Protein AF-A0A6L5ENZ1-F1 (afdb_monomer_lite)

Secondary structure (DSSP, 8-state):
-----STT-SSTTS---SSSS---HHHHHHHHTT-TTTT--TT--EEEHHHHHHHHHHHPPTT--HHHHHHHHTS-HHHHHHHHTT-SSEEEHHHHHHHHHHHHHHHHHHHHHHHHHHHHHHT------

Foldseek 3Di:
DQFAPDQLALARVQPQDPPPNRHHPVLVVCVVVVNNCVVPDVPDFKAALVVLLVLLVVLDDVPDDLVNSCVLLVHDSVLNVCSVVVVDRIDGPVSVSSSSNSSSVNSNVVVVVVVVVVVVVVVPDPPDD

pLDDT: mean 81.19, std 12.52, range [39.16, 95.38]

Radius of gyration: 18.0 Å; chains: 1; bounding box: 59×33×41 Å

Structure (mmCIF, N/CA/C/O backbone):
data_AF-A0A6L5ENZ1-F1
#
_entry.id   AF-A0A6L5ENZ1-F1
#
loop_
_atom_site.group_PDB
_atom_site.id
_atom_site.type_symbol
_atom_site.label_atom_id
_atom_site.label_alt_id
_atom_site.label_comp_id
_atom_site.label_asym_id
_atom_site.label_entity_id
_atom_site.label_seq_id
_atom_site.pdbx_PDB_ins_code
_atom_site.Cartn_x
_atom_site.Cartn_y
_atom_site.Cartn_z
_atom_site.occupancy
_atom_site.B_iso_or_equiv
_atom_site.auth_seq_id
_atom_site.auth_comp_id
_atom_site.auth_asym_id
_atom_site.auth_atom_id
_atom_site.pdbx_PDB_model_num
ATOM 1 N N . MET A 1 1 ? -20.592 -7.349 -3.663 1.00 54.69 1 MET A N 1
ATOM 2 C CA . MET A 1 1 ? -20.332 -6.026 -4.273 1.00 54.69 1 MET A CA 1
ATOM 3 C C . MET A 1 1 ? -19.043 -6.121 -5.071 1.00 54.69 1 MET A C 1
ATOM 5 O O . MET A 1 1 ? -18.048 -6.528 -4.469 1.00 54.69 1 MET A O 1
ATOM 9 N N . PRO A 1 2 ? -19.056 -5.843 -6.386 1.00 63.50 2 PRO A N 1
ATOM 10 C CA . PRO A 1 2 ? -17.838 -5.871 -7.190 1.00 63.50 2 PRO A CA 1
ATOM 11 C C . PRO A 1 2 ? -16.822 -4.867 -6.629 1.00 63.50 2 PRO A C 1
ATOM 13 O O . PRO A 1 2 ? -17.206 -3.849 -6.050 1.00 63.50 2 PRO A O 1
ATOM 16 N N . LYS A 1 3 ? -15.530 -5.196 -6.728 1.00 73.81 3 LYS A N 1
ATOM 17 C CA . LYS A 1 3 ? -14.422 -4.303 -6.374 1.00 73.81 3 LYS A CA 1
ATOM 18 C C . LYS A 1 3 ? -13.751 -3.805 -7.654 1.00 73.81 3 LYS A C 1
ATOM 20 O O . LYS A 1 3 ? -13.655 -4.568 -8.607 1.00 73.81 3 LYS A O 1
ATOM 25 N N . CYS A 1 4 ? -13.269 -2.565 -7.666 1.00 83.94 4 CYS A N 1
ATOM 26 C CA . CYS A 1 4 ? -12.376 -2.050 -8.682 1.00 83.94 4 CYS A CA 1
ATOM 27 C C . CYS A 1 4 ? -11.214 -3.027 -8.843 1.00 83.94 4 CYS A C 1
ATOM 29 O O . CYS A 1 4 ? -10.507 -3.326 -7.879 1.00 83.94 4 CYS A O 1
ATOM 31 N N . LEU A 1 5 ? -11.034 -3.517 -10.064 1.00 82.50 5 LEU A N 1
ATOM 32 C CA . LEU A 1 5 ? -10.030 -4.523 -10.392 1.00 82.50 5 LEU A CA 1
ATOM 33 C C . LEU A 1 5 ? -8.600 -3.960 -10.431 1.00 82.50 5 LEU A C 1
ATOM 35 O O . LEU A 1 5 ? -7.641 -4.722 -10.525 1.00 82.50 5 LEU A O 1
ATOM 39 N N . ARG A 1 6 ? -8.422 -2.636 -10.319 1.00 83.19 6 ARG A N 1
ATOM 40 C CA . ARG A 1 6 ? -7.093 -2.023 -10.252 1.00 83.19 6 ARG A CA 1
ATOM 41 C C . ARG A 1 6 ? -6.425 -2.331 -8.910 1.00 83.19 6 ARG A C 1
ATOM 43 O O . ARG A 1 6 ? -6.852 -1.840 -7.864 1.00 83.19 6 ARG A O 1
ATOM 50 N N . VAL A 1 7 ? -5.324 -3.082 -8.966 1.00 78.38 7 VAL A N 1
ATOM 51 C CA . VAL A 1 7 ? -4.434 -3.346 -7.822 1.00 78.38 7 VAL A CA 1
ATOM 52 C C . VAL A 1 7 ? -4.018 -2.027 -7.169 1.00 78.38 7 VAL A C 1
ATOM 54 O O . VAL A 1 7 ? -3.670 -1.080 -7.874 1.00 78.38 7 VAL A O 1
ATOM 57 N N . GLY A 1 8 ? -4.072 -1.952 -5.839 1.00 77.44 8 GLY A N 1
ATOM 58 C CA . GLY A 1 8 ? -3.707 -0.745 -5.089 1.00 77.44 8 GLY A CA 1
ATOM 59 C C . GLY A 1 8 ? -4.714 0.410 -5.187 1.00 77.44 8 GLY A C 1
ATOM 60 O O . GLY A 1 8 ? -4.395 1.518 -4.768 1.00 77.44 8 GLY A O 1
ATOM 61 N N . CYS A 1 9 ? -5.923 0.196 -5.725 1.00 81.75 9 CYS A N 1
ATOM 62 C CA . CYS A 1 9 ? -6.961 1.229 -5.734 1.00 81.75 9 CYS A CA 1
ATOM 63 C C . CYS A 1 9 ? -7.337 1.631 -4.295 1.00 81.75 9 CYS A C 1
ATOM 65 O O . CYS A 1 9 ? -7.882 0.789 -3.584 1.00 81.75 9 CYS A O 1
ATOM 67 N N . PRO A 1 10 ? -7.161 2.900 -3.872 1.00 74.19 10 PRO A N 1
ATOM 68 C CA . PRO A 1 10 ? -7.465 3.340 -2.503 1.00 74.19 10 PRO A CA 1
ATOM 69 C C . PRO A 1 10 ? -8.972 3.361 -2.196 1.00 74.19 10 PRO A C 1
ATOM 71 O O . PRO A 1 10 ? -9.379 3.504 -1.045 1.00 74.19 10 PRO A O 1
ATOM 74 N N . ARG A 1 11 ? -9.823 3.231 -3.227 1.00 77.31 11 ARG A N 1
ATOM 75 C CA . ARG A 1 11 ? -11.286 3.153 -3.110 1.00 77.31 11 ARG A CA 1
ATOM 76 C C . ARG A 1 11 ? -11.858 1.999 -3.940 1.00 77.31 11 ARG A C 1
ATOM 78 O O . ARG A 1 11 ? -12.589 2.233 -4.904 1.00 77.31 11 ARG A O 1
ATOM 85 N N . PRO A 1 12 ? -11.544 0.742 -3.589 1.00 70.69 12 PRO A N 1
ATOM 86 C CA . PRO A 1 12 ? -11.844 -0.399 -4.426 1.00 70.69 12 PRO A CA 1
ATOM 87 C C . PRO A 1 12 ? -13.332 -0.751 -4.462 1.00 70.69 12 PRO A C 1
ATOM 89 O O . PRO A 1 12 ? -13.679 -1.616 -5.233 1.00 70.69 12 PRO A O 1
ATOM 92 N N . ARG A 1 13 ? -14.246 -0.148 -3.694 1.00 67.88 13 ARG A N 1
ATOM 93 C CA . ARG A 1 13 ? -15.697 -0.419 -3.832 1.00 67.88 13 ARG A CA 1
ATOM 94 C C . ARG A 1 13 ? -16.507 0.755 -4.376 1.00 67.88 13 ARG A C 1
ATOM 96 O O . ARG A 1 13 ? -17.729 0.674 -4.416 1.00 67.88 13 ARG A O 1
ATOM 103 N N . ALA A 1 14 ? -15.852 1.827 -4.821 1.00 66.12 14 ALA A N 1
ATOM 104 C CA . ALA A 1 14 ? -16.544 2.962 -5.420 1.00 66.12 14 ALA A CA 1
ATOM 105 C C . ALA A 1 14 ? -17.162 2.551 -6.770 1.00 66.12 14 ALA A C 1
ATOM 107 O O . ALA A 1 14 ? -16.425 2.432 -7.746 1.00 66.12 14 ALA A O 1
ATOM 108 N N . ALA A 1 15 ? -18.477 2.282 -6.773 1.00 67.31 15 ALA A N 1
ATOM 109 C CA . ALA A 1 15 ? -19.334 1.947 -7.922 1.00 67.31 15 ALA A CA 1
ATOM 110 C C . ALA A 1 15 ? -18.584 1.349 -9.134 1.00 67.31 15 ALA A C 1
ATOM 112 O O . ALA A 1 15 ? -18.490 2.004 -10.175 1.00 67.31 15 ALA A O 1
ATOM 113 N N . PRO A 1 16 ? -17.977 0.152 -9.004 1.00 66.56 16 PRO A N 1
ATOM 114 C CA . PRO A 1 16 ? -17.180 -0.407 -10.080 1.00 66.56 16 PRO A CA 1
ATOM 115 C C . PRO A 1 16 ? -18.093 -1.092 -11.094 1.00 66.56 16 PRO A C 1
ATOM 117 O O . PRO A 1 16 ? -18.247 -2.305 -11.025 1.00 66.56 16 PRO A O 1
ATOM 120 N N . ASP A 1 17 ? -18.711 -0.293 -11.968 1.00 63.59 17 ASP A N 1
ATOM 121 C CA . ASP A 1 17 ? -19.272 -0.657 -13.278 1.00 63.59 17 ASP A CA 1
ATOM 122 C C . ASP A 1 17 ? -19.974 0.572 -13.920 1.00 63.59 17 ASP A C 1
ATOM 124 O O . ASP A 1 17 ? -20.995 1.033 -13.413 1.00 63.59 17 ASP A O 1
ATOM 128 N N . HIS A 1 18 ? -19.449 1.090 -15.039 1.00 56.09 18 HIS A N 1
ATOM 129 C CA . HIS A 1 18 ? -20.187 1.979 -15.957 1.00 56.09 18 HIS A CA 1
ATOM 130 C C . HIS A 1 18 ? -20.429 1.345 -17.353 1.00 56.09 18 HIS A C 1
ATOM 132 O O . HIS A 1 18 ? -21.281 1.841 -18.079 1.00 56.09 18 HIS A O 1
ATOM 138 N N . GLU A 1 19 ? -19.717 0.259 -17.709 1.00 59.69 19 GLU A N 1
ATOM 139 C CA . GLU A 1 19 ? -19.754 -0.460 -19.012 1.00 59.69 19 GLU A CA 1
ATOM 140 C C . GLU A 1 19 ? -19.280 -1.945 -18.908 1.00 59.69 19 GLU A C 1
ATOM 142 O O . GLU A 1 19 ? -18.818 -2.548 -19.873 1.00 59.69 19 GLU A O 1
ATOM 147 N N . GLY A 1 20 ? -19.311 -2.563 -17.724 1.00 71.69 20 GLY A N 1
ATOM 148 C CA . GLY A 1 20 ? -18.929 -3.966 -17.479 1.00 71.69 20 GLY A CA 1
ATOM 149 C C . GLY A 1 20 ? -17.447 -4.220 -17.161 1.00 71.69 20 GLY A C 1
ATOM 150 O O . GLY A 1 20 ? -17.032 -5.366 -17.007 1.00 71.69 20 GLY A O 1
ATOM 151 N N . LEU A 1 21 ? -16.627 -3.172 -17.026 1.00 76.75 21 LEU A N 1
ATOM 152 C CA . LEU A 1 21 ? -15.164 -3.290 -16.874 1.00 76.75 21 LEU A CA 1
ATOM 153 C C . LEU A 1 21 ? -14.672 -3.518 -15.433 1.00 76.75 21 LEU A C 1
ATOM 155 O O . LEU A 1 21 ? -13.481 -3.733 -15.211 1.00 76.75 21 LEU A O 1
ATOM 159 N N . GLY A 1 22 ? -15.552 -3.411 -14.433 1.00 81.44 22 GLY A N 1
ATOM 160 C CA . GLY A 1 22 ? -15.171 -3.568 -13.025 1.00 81.44 22 GLY A CA 1
ATOM 161 C C . GLY A 1 22 ? -14.151 -2.528 -12.536 1.00 81.44 22 GLY A C 1
ATOM 162 O O . GLY A 1 22 ? -13.340 -2.820 -11.658 1.00 81.44 22 GLY A O 1
ATOM 163 N N . LEU A 1 23 ? -14.152 -1.312 -13.094 1.00 82.62 23 LEU A N 1
ATOM 164 C CA . LEU A 1 23 ? -13.309 -0.188 -12.665 1.00 82.62 23 LEU A CA 1
ATOM 165 C C . LEU A 1 23 ? -14.159 0.901 -12.005 1.00 82.62 23 LEU A C 1
ATOM 167 O O . LEU A 1 23 ? -15.272 1.163 -12.444 1.00 82.62 23 LEU A O 1
ATOM 171 N N . CYS A 1 24 ? -13.629 1.562 -10.972 1.00 84.75 24 CYS A N 1
ATOM 172 C CA . CYS A 1 24 ? -14.271 2.756 -10.418 1.00 84.75 24 CYS A CA 1
ATOM 173 C C . CYS A 1 24 ? -14.137 3.947 -11.382 1.00 84.75 24 CYS A C 1
ATOM 175 O O . CYS A 1 24 ? -13.214 3.977 -12.196 1.00 84.75 24 CYS A O 1
ATOM 177 N N . LEU A 1 25 ? -14.983 4.974 -11.232 1.00 81.62 25 LEU A N 1
ATOM 178 C CA . LEU A 1 25 ? -15.003 6.167 -12.096 1.00 81.62 25 LEU A CA 1
ATOM 179 C C . LEU A 1 25 ? -13.622 6.818 -12.303 1.00 81.62 25 LEU A C 1
ATOM 181 O O . LEU A 1 25 ? -13.308 7.278 -13.398 1.00 81.62 25 LEU A O 1
ATOM 185 N N . GLY A 1 26 ? -12.777 6.842 -11.267 1.00 81.88 26 GLY A N 1
ATOM 186 C CA . GLY A 1 26 ? -11.415 7.376 -11.362 1.00 81.88 26 GLY A CA 1
ATOM 187 C C . GLY A 1 26 ? -10.532 6.574 -12.323 1.00 81.88 26 GLY A C 1
ATOM 188 O O . GLY A 1 26 ? -9.928 7.146 -13.228 1.00 81.88 26 GLY A O 1
ATOM 189 N N . HIS A 1 27 ? -10.507 5.248 -12.175 1.00 84.62 27 HIS A N 1
ATOM 190 C CA . HIS A 1 27 ? -9.735 4.363 -13.054 1.00 84.62 27 HIS A CA 1
ATOM 191 C C . HIS A 1 27 ? -10.368 4.215 -14.443 1.00 84.62 27 HIS A C 1
ATOM 193 O O . HIS A 1 27 ? -9.646 4.065 -15.422 1.00 84.62 27 HIS A O 1
ATOM 199 N N . TYR A 1 28 ? -11.692 4.329 -14.553 1.00 83.62 28 TYR A N 1
ATOM 200 C CA . TYR A 1 28 ? -12.395 4.400 -15.833 1.00 83.62 28 TYR A CA 1
ATOM 201 C C . TYR A 1 28 ? -11.973 5.635 -16.642 1.00 83.62 28 TYR A C 1
ATOM 203 O O . TYR A 1 28 ? -11.621 5.524 -17.813 1.00 83.62 28 TYR A O 1
ATOM 211 N N . ARG A 1 29 ? -11.907 6.815 -16.008 1.00 84.56 29 ARG A N 1
ATOM 212 C CA . ARG A 1 29 ? -11.407 8.038 -16.663 1.00 84.56 29 ARG A CA 1
ATOM 213 C C . ARG A 1 29 ? -9.952 7.903 -17.105 1.00 84.56 29 ARG A C 1
ATOM 215 O O . ARG A 1 29 ? -9.616 8.350 -18.195 1.00 84.56 29 ARG A O 1
ATOM 222 N N . GLN A 1 30 ? -9.103 7.269 -16.295 1.00 84.62 30 GLN A N 1
ATOM 223 C CA . GLN A 1 30 ? -7.715 6.990 -16.681 1.00 84.62 30 GLN A CA 1
ATOM 224 C C . GLN A 1 30 ? -7.629 6.031 -17.874 1.00 84.62 30 GLN A C 1
ATOM 226 O O . GLN A 1 30 ? -6.819 6.252 -18.768 1.00 84.62 30 GLN A O 1
ATOM 231 N N . LEU A 1 31 ? -8.480 4.999 -17.925 1.00 84.56 31 LEU A N 1
ATOM 232 C CA . LEU A 1 31 ? -8.567 4.094 -19.075 1.00 84.56 31 LEU A CA 1
ATOM 233 C C . LEU A 1 31 ? -8.937 4.859 -20.351 1.00 84.56 31 LEU A C 1
ATOM 235 O O . LEU A 1 31 ? -8.224 4.747 -21.342 1.00 84.56 31 LEU A O 1
ATOM 239 N N . HIS A 1 32 ? -9.983 5.689 -20.309 1.00 81.19 32 HIS A N 1
ATOM 240 C CA . HIS A 1 32 ? -10.396 6.506 -21.458 1.00 81.19 32 HIS A CA 1
ATOM 241 C C . HIS A 1 32 ? -9.353 7.538 -21.884 1.00 81.19 32 HIS A C 1
ATOM 243 O O . HIS A 1 32 ? -9.204 7.809 -23.071 1.00 81.19 32 HIS A O 1
ATOM 249 N N . ALA A 1 33 ? -8.614 8.097 -20.928 1.00 85.06 33 ALA A N 1
ATOM 250 C CA . ALA A 1 33 ? -7.500 8.993 -21.207 1.00 85.06 33 ALA A CA 1
ATOM 251 C C . ALA A 1 33 ? -6.245 8.258 -21.721 1.00 85.06 33 ALA A C 1
ATOM 253 O O . ALA A 1 33 ? -5.248 8.911 -22.016 1.00 85.06 33 ALA A O 1
ATOM 254 N N . GLY A 1 34 ? -6.253 6.920 -21.787 1.00 81.31 34 GLY A N 1
ATOM 255 C CA . GLY A 1 34 ? -5.083 6.116 -22.150 1.00 81.31 34 GLY A CA 1
ATOM 256 C C . GLY A 1 34 ? -3.954 6.162 -21.115 1.00 81.31 34 GLY A C 1
ATOM 257 O O . GLY A 1 34 ? -2.827 5.787 -21.418 1.00 81.31 34 GLY A O 1
ATOM 258 N N . THR A 1 35 ? -4.233 6.626 -19.895 1.00 83.06 35 THR A N 1
ATOM 259 C CA . THR A 1 35 ? -3.256 6.771 -18.804 1.00 83.06 35 THR A CA 1
ATOM 260 C C . THR A 1 35 ? -3.356 5.658 -17.765 1.00 83.06 35 THR A C 1
ATOM 262 O O . THR A 1 35 ? -2.613 5.652 -16.780 1.00 83.06 35 THR A O 1
ATOM 265 N N . ILE A 1 36 ? -4.254 4.684 -17.955 1.00 73.31 36 ILE A N 1
ATOM 266 C CA . ILE A 1 36 ? -4.339 3.537 -17.054 1.00 73.31 36 ILE A CA 1
ATOM 267 C C . ILE A 1 36 ? -3.032 2.746 -17.096 1.00 73.31 36 ILE A C 1
ATOM 269 O O . ILE A 1 36 ? -2.557 2.330 -18.148 1.00 73.31 36 ILE A O 1
ATOM 273 N N . GLY A 1 37 ? -2.419 2.572 -15.929 1.00 66.19 37 GLY A N 1
ATOM 274 C CA . GLY A 1 37 ? -1.122 1.910 -15.861 1.00 66.19 37 GLY A CA 1
ATOM 275 C C . GLY A 1 37 ? 0.020 2.703 -16.503 1.00 66.19 37 GLY A C 1
ATOM 276 O O . GLY A 1 37 ? 1.069 2.109 -16.712 1.00 66.19 37 GLY A O 1
ATOM 277 N N . ALA A 1 38 ? -0.124 4.014 -16.749 1.00 70.44 38 ALA A N 1
ATOM 278 C CA . ALA A 1 38 ? 1.000 4.874 -17.145 1.00 70.44 38 ALA A CA 1
ATOM 279 C C . ALA A 1 38 ? 2.188 4.750 -16.170 1.00 70.44 38 ALA A C 1
ATOM 281 O O . ALA A 1 38 ? 3.343 4.746 -16.586 1.00 7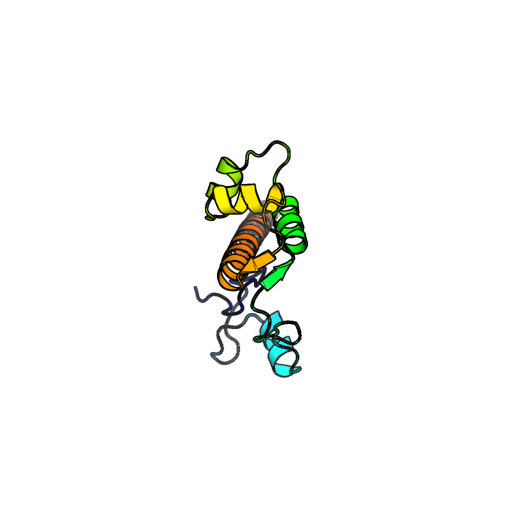0.44 38 ALA A O 1
ATOM 282 N N . ASP A 1 39 ? 1.889 4.532 -14.888 1.00 68.62 39 ASP A N 1
ATOM 283 C CA . ASP A 1 39 ? 2.886 4.298 -13.839 1.00 68.62 39 ASP A CA 1
ATOM 284 C C . ASP A 1 39 ? 3.226 2.806 -13.635 1.00 68.62 39 ASP A C 1
ATOM 286 O O . ASP A 1 39 ? 4.078 2.454 -12.819 1.00 68.62 39 ASP A O 1
ATOM 290 N N . HIS A 1 40 ? 2.542 1.892 -14.332 1.00 68.44 40 HIS A N 1
ATOM 291 C CA . HIS A 1 40 ? 2.763 0.452 -14.228 1.00 68.44 40 HIS A CA 1
ATOM 292 C C . HIS A 1 40 ? 3.706 -0.019 -15.335 1.00 68.44 40 HIS A C 1
ATOM 294 O O . HIS A 1 40 ? 3.313 -0.226 -16.480 1.00 68.44 40 HIS A O 1
ATOM 300 N N . ASN A 1 41 ? 4.968 -0.235 -14.973 1.00 69.56 41 ASN A N 1
ATOM 301 C CA . ASN A 1 41 ? 5.951 -0.823 -15.869 1.00 69.56 41 ASN A CA 1
ATOM 302 C C . ASN A 1 41 ? 6.047 -2.346 -15.631 1.00 69.56 41 ASN A C 1
ATOM 304 O O . ASN A 1 41 ? 6.651 -2.757 -14.639 1.00 69.56 41 ASN A O 1
ATOM 308 N N . PRO A 1 42 ? 5.540 -3.201 -16.543 1.00 66.94 42 PRO A N 1
ATOM 309 C CA . PRO A 1 42 ? 5.539 -4.658 -16.366 1.00 66.94 42 PRO A CA 1
ATOM 310 C C . PRO A 1 42 ? 6.942 -5.285 -16.445 1.00 66.94 42 PRO A C 1
ATOM 312 O O . PRO A 1 42 ? 7.117 -6.469 -16.162 1.00 66.94 42 PRO A O 1
ATOM 315 N N . ARG A 1 43 ? 7.965 -4.515 -16.844 1.00 74.75 43 ARG A N 1
ATOM 316 C CA . ARG A 1 43 ? 9.367 -4.958 -16.827 1.00 74.75 43 ARG A CA 1
ATOM 317 C C . ARG A 1 43 ? 10.022 -4.770 -15.461 1.00 74.75 43 ARG A C 1
ATOM 319 O O . ARG A 1 43 ? 11.086 -5.342 -15.227 1.00 74.75 43 ARG A O 1
ATOM 326 N N . VAL A 1 44 ? 9.410 -3.993 -14.567 1.00 77.69 44 VAL A N 1
ATOM 327 C CA . VAL A 1 44 ? 9.906 -3.803 -13.203 1.00 77.69 44 VAL A CA 1
ATOM 328 C C . VAL A 1 44 ? 9.586 -5.054 -12.396 1.00 77.69 44 VAL A C 1
ATOM 330 O O . VAL A 1 44 ? 8.437 -5.356 -12.095 1.00 77.69 44 VAL A O 1
ATOM 333 N N . ARG A 1 45 ? 10.632 -5.811 -12.063 1.00 82.25 45 ARG A N 1
ATOM 334 C CA . ARG A 1 45 ? 10.535 -7.035 -11.249 1.00 82.25 45 ARG A CA 1
ATOM 335 C C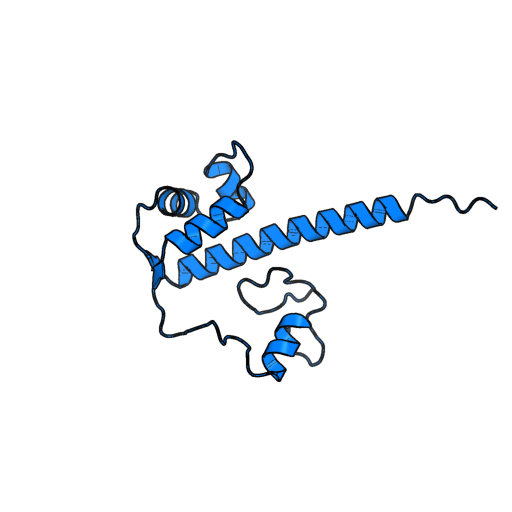 . ARG A 1 45 ? 10.834 -6.790 -9.772 1.00 82.25 45 ARG A C 1
ATOM 337 O O . ARG A 1 45 ? 10.588 -7.665 -8.940 1.00 82.25 45 ARG A O 1
ATOM 344 N N . GLU A 1 46 ? 11.393 -5.625 -9.470 1.00 88.19 46 GLU A N 1
ATOM 345 C CA . GLU A 1 46 ? 11.920 -5.250 -8.167 1.00 88.19 46 GLU A CA 1
ATOM 346 C C . GLU A 1 46 ? 11.587 -3.786 -7.880 1.00 88.19 46 GLU A C 1
ATOM 348 O O . GLU A 1 46 ? 11.782 -2.921 -8.731 1.00 88.19 46 GLU A O 1
ATOM 353 N N . TYR A 1 47 ? 11.076 -3.522 -6.684 1.00 87.94 47 TYR A N 1
ATOM 354 C CA . TYR A 1 47 ? 10.690 -2.197 -6.215 1.00 87.94 47 TYR A CA 1
ATOM 355 C C . TYR A 1 47 ? 11.604 -1.770 -5.062 1.00 87.94 47 TYR A C 1
ATOM 357 O O . TYR A 1 47 ? 11.912 -2.613 -4.216 1.00 87.94 47 TYR A O 1
ATOM 365 N N . PRO A 1 48 ? 12.017 -0.493 -4.979 1.00 89.94 48 PRO A N 1
ATOM 366 C CA . PRO A 1 48 ? 12.797 0.002 -3.847 1.00 89.94 48 PRO A CA 1
ATOM 367 C C . PRO A 1 48 ? 12.070 -0.236 -2.521 1.00 89.94 48 PRO A C 1
ATOM 369 O O . PRO A 1 48 ? 10.877 0.066 -2.394 1.00 89.94 48 PRO A O 1
ATOM 372 N N . VAL A 1 49 ? 12.785 -0.755 -1.519 1.00 91.94 49 VAL A N 1
ATOM 373 C CA . VAL A 1 49 ? 12.198 -1.016 -0.195 1.00 91.94 49 VAL A CA 1
ATOM 374 C C . VAL A 1 49 ? 11.720 0.277 0.472 1.00 91.94 49 VAL A C 1
ATOM 376 O O . VAL A 1 49 ? 10.773 0.258 1.254 1.00 91.94 49 VAL A O 1
ATOM 379 N N . GLU A 1 50 ? 12.330 1.418 0.143 1.00 90.31 50 GLU A N 1
ATOM 380 C CA . GLU A 1 50 ? 12.013 2.733 0.697 1.00 90.31 50 GLU A CA 1
ATOM 381 C C . GLU A 1 50 ? 10.574 3.142 0.399 1.00 90.31 50 GLU A C 1
ATOM 383 O O . GLU A 1 50 ? 9.885 3.655 1.282 1.00 90.31 50 GLU A O 1
ATOM 388 N N . 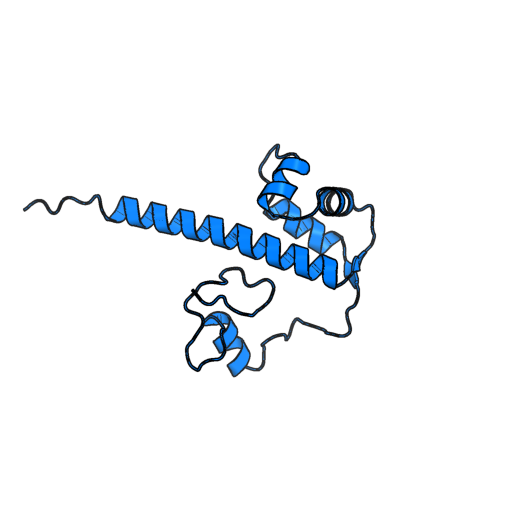ALA A 1 51 ? 10.098 2.868 -0.818 1.00 87.12 51 ALA A N 1
ATOM 389 C CA . ALA A 1 51 ? 8.722 3.153 -1.203 1.00 87.12 51 ALA A CA 1
ATOM 390 C C . ALA A 1 51 ? 7.742 2.327 -0.354 1.00 87.12 51 ALA A C 1
ATOM 392 O O . ALA A 1 51 ? 6.728 2.837 0.120 1.00 87.12 51 ALA A O 1
ATOM 393 N N . ALA A 1 52 ? 8.084 1.067 -0.086 1.00 90.31 52 ALA A N 1
ATOM 394 C CA . ALA A 1 52 ? 7.272 0.177 0.734 1.00 90.31 52 ALA A CA 1
ATOM 395 C C . ALA A 1 52 ? 7.306 0.577 2.212 1.00 90.31 52 ALA A C 1
ATOM 397 O O . ALA A 1 52 ? 6.274 0.577 2.879 1.00 90.31 52 ALA A O 1
ATOM 398 N N . ALA A 1 53 ? 8.474 0.973 2.717 1.00 92.69 53 ALA A N 1
ATOM 399 C CA . ALA A 1 53 ? 8.636 1.467 4.077 1.00 92.69 53 ALA A CA 1
ATOM 400 C C . ALA A 1 53 ? 7.819 2.742 4.308 1.00 92.69 53 ALA A C 1
ATOM 402 O O . ALA A 1 53 ? 7.172 2.865 5.347 1.00 92.69 53 ALA A O 1
ATOM 403 N N . HIS A 1 54 ? 7.797 3.653 3.329 1.00 90.88 54 HIS A N 1
ATOM 404 C CA . HIS A 1 54 ? 6.966 4.850 3.387 1.00 90.88 54 HIS A CA 1
ATOM 405 C C . HIS A 1 54 ? 5.482 4.487 3.493 1.00 90.88 54 HIS A C 1
ATOM 407 O O . HIS A 1 54 ? 4.813 4.929 4.424 1.00 90.88 54 HIS A O 1
ATOM 413 N N . LEU A 1 55 ? 4.990 3.611 2.610 1.00 89.12 55 LEU A N 1
ATOM 414 C CA . LEU A 1 55 ? 3.601 3.149 2.641 1.00 89.12 55 LEU A CA 1
ATOM 415 C C . LEU A 1 55 ? 3.237 2.507 3.991 1.00 89.12 55 LEU A C 1
ATOM 417 O O . LEU A 1 55 ? 2.207 2.844 4.575 1.00 89.12 55 LEU A O 1
ATOM 421 N N . ILE A 1 56 ? 4.096 1.640 4.535 1.00 92.12 56 ILE A N 1
ATOM 422 C CA . ILE A 1 56 ? 3.866 1.016 5.846 1.00 92.12 56 ILE A CA 1
ATOM 423 C C . ILE A 1 56 ? 3.782 2.063 6.959 1.00 92.12 56 ILE A C 1
ATOM 425 O O . ILE A 1 56 ? 2.905 1.962 7.816 1.00 92.12 56 ILE A O 1
ATOM 429 N N . GLU A 1 57 ? 4.666 3.063 6.966 1.00 91.88 57 GLU A N 1
ATOM 430 C CA . GLU A 1 57 ? 4.666 4.075 8.023 1.00 91.88 57 GLU A CA 1
ATOM 431 C C . GLU A 1 57 ? 3.454 5.013 7.923 1.00 91.88 57 GLU A C 1
ATOM 433 O O . GLU A 1 57 ? 2.922 5.397 8.958 1.00 91.88 57 GLU A O 1
ATOM 438 N N . THR A 1 58 ? 2.941 5.302 6.717 1.00 89.12 58 THR A N 1
ATOM 439 C CA . THR A 1 58 ? 1.694 6.084 6.569 1.00 89.12 58 THR A CA 1
ATOM 440 C C . THR A 1 58 ? 0.474 5.400 7.184 1.00 89.12 58 THR A C 1
ATOM 442 O O . THR A 1 58 ? -0.443 6.068 7.663 1.00 89.12 58 THR A O 1
ATOM 445 N N . GLU A 1 59 ? 0.464 4.068 7.201 1.00 89.69 59 GLU A N 1
ATOM 446 C CA . GLU A 1 59 ? -0.631 3.295 7.778 1.00 89.69 59 GLU A CA 1
ATOM 447 C C . GLU A 1 59 ? -0.427 2.972 9.252 1.00 89.69 59 GLU A C 1
ATOM 449 O O . GLU A 1 59 ? -1.395 2.652 9.947 1.00 89.69 59 GLU A O 1
ATOM 454 N N . ARG A 1 60 ? 0.810 3.005 9.744 1.00 92.38 60 ARG A N 1
ATOM 455 C CA . ARG A 1 60 ? 1.147 2.611 11.108 1.00 92.38 60 ARG A CA 1
ATOM 456 C C . ARG A 1 60 ? 0.618 3.630 12.115 1.00 92.38 60 ARG A C 1
ATOM 458 O O . ARG A 1 60 ? 0.829 4.831 11.995 1.00 92.38 60 ARG A O 1
ATOM 465 N N . ARG A 1 61 ? -0.041 3.141 13.166 1.00 92.00 61 ARG A N 1
ATOM 466 C CA . ARG A 1 61 ? -0.501 3.989 14.274 1.00 92.00 61 ARG A CA 1
ATOM 467 C C . ARG A 1 61 ? 0.648 4.265 15.256 1.00 92.00 61 ARG A C 1
ATOM 469 O O . ARG A 1 61 ? 1.518 3.403 15.428 1.00 92.00 61 ARG A O 1
ATOM 476 N N . PRO A 1 62 ? 0.651 5.412 15.958 1.00 91.00 62 PRO A N 1
ATOM 477 C CA . PRO A 1 62 ? 1.646 5.688 16.992 1.00 91.00 62 PRO A CA 1
ATOM 478 C C . PRO A 1 62 ? 1.723 4.552 18.023 1.00 91.00 62 PRO A C 1
ATOM 480 O O . PRO A 1 62 ? 0.704 4.090 18.531 1.00 91.00 62 PRO A O 1
ATOM 483 N N . GLY A 1 63 ? 2.934 4.059 18.298 1.00 90.75 63 GLY A N 1
ATOM 484 C CA . GLY A 1 63 ? 3.167 2.953 19.238 1.00 90.75 63 GLY A CA 1
ATOM 485 C C . GLY A 1 63 ? 2.736 1.559 18.752 1.00 90.75 63 GLY A C 1
ATOM 486 O O . GLY A 1 63 ? 2.923 0.577 19.473 1.00 90.75 63 GLY A O 1
ATOM 487 N N . GLU A 1 64 ? 2.201 1.426 17.534 1.00 93.75 64 GLU A N 1
ATOM 488 C CA . GLU A 1 64 ? 1.766 0.137 16.995 1.00 93.75 64 GLU A CA 1
ATOM 489 C C . GLU A 1 64 ? 2.968 -0.785 16.745 1.00 93.75 64 GLU A C 1
ATOM 491 O O . GLU A 1 64 ? 3.975 -0.403 16.130 1.00 93.75 64 GLU A O 1
ATOM 496 N N . ARG A 1 65 ? 2.854 -2.017 17.254 1.00 94.94 65 ARG A N 1
ATOM 497 C CA . ARG A 1 65 ? 3.844 -3.087 17.080 1.00 94.94 65 ARG A CA 1
ATOM 498 C C . ARG A 1 65 ? 3.660 -3.754 15.718 1.00 94.94 65 ARG A C 1
ATOM 500 O O . ARG A 1 65 ? 2.523 -3.956 15.294 1.00 94.94 65 ARG A O 1
ATOM 507 N N . ASP A 1 66 ? 4.746 -4.237 15.114 1.00 93.88 66 ASP A N 1
ATOM 508 C CA . ASP A 1 66 ? 4.722 -4.906 13.798 1.00 93.88 66 ASP A CA 1
ATOM 509 C C . ASP A 1 66 ? 3.691 -6.029 13.711 1.00 93.88 66 ASP A C 1
ATOM 511 O O . ASP A 1 66 ? 2.982 -6.154 12.721 1.00 93.88 66 ASP A O 1
ATOM 515 N N . ARG A 1 67 ? 3.547 -6.830 14.773 1.00 95.38 67 ARG A N 1
ATOM 516 C CA . ARG A 1 67 ? 2.562 -7.920 14.822 1.00 95.38 67 ARG A CA 1
ATOM 517 C C . ARG A 1 67 ? 1.115 -7.421 14.795 1.00 95.38 67 ARG A C 1
ATOM 519 O O . ARG A 1 67 ? 0.267 -8.108 14.236 1.00 95.38 67 ARG A O 1
ATOM 526 N N . ALA A 1 68 ? 0.822 -6.273 15.404 1.00 95.00 68 ALA A N 1
ATOM 527 C CA . ALA A 1 68 ? -0.515 -5.684 15.365 1.00 95.00 68 ALA A CA 1
ATOM 528 C C . ALA A 1 68 ? -0.807 -5.109 13.972 1.00 95.00 68 ALA A C 1
ATOM 530 O O . ALA A 1 68 ? -1.845 -5.422 13.391 1.00 95.00 68 ALA A O 1
ATOM 531 N N . LEU A 1 69 ? 0.164 -4.387 13.404 1.00 94.44 69 LEU A N 1
ATOM 532 C CA . LEU A 1 69 ? 0.089 -3.852 12.047 1.00 94.44 69 LEU A CA 1
ATOM 533 C C . LEU A 1 69 ? -0.100 -4.966 11.005 1.00 94.44 69 LEU A C 1
ATOM 535 O O . LEU A 1 69 ? -0.993 -4.888 10.170 1.00 94.44 69 LEU A O 1
ATOM 539 N N . ALA A 1 70 ? 0.673 -6.049 11.115 1.00 94.88 70 ALA A N 1
ATOM 540 C CA . ALA A 1 70 ? 0.601 -7.228 10.251 1.00 94.88 70 ALA A CA 1
ATOM 541 C C . ALA A 1 70 ? -0.790 -7.859 10.236 1.00 94.88 70 ALA A C 1
ATOM 543 O O . ALA A 1 70 ? -1.347 -8.112 9.171 1.00 94.88 70 ALA A O 1
ATOM 544 N N . ARG A 1 71 ? -1.386 -8.055 11.418 1.00 94.44 71 ARG A N 1
ATOM 545 C CA . ARG A 1 71 ? -2.753 -8.579 11.535 1.00 94.44 71 ARG A CA 1
ATOM 546 C C . ARG A 1 71 ? -3.778 -7.637 10.916 1.00 94.44 71 ARG A C 1
ATOM 548 O O . ARG A 1 71 ? -4.691 -8.107 10.253 1.00 94.44 71 ARG A O 1
ATOM 555 N N . ARG A 1 72 ? -3.630 -6.327 11.131 1.00 93.00 72 ARG A N 1
ATOM 556 C CA . ARG A 1 72 ? -4.564 -5.320 10.616 1.00 93.00 72 ARG A CA 1
ATOM 557 C C . ARG A 1 72 ? -4.514 -5.203 9.094 1.00 93.00 72 ARG A C 1
ATOM 559 O O . ARG A 1 72 ? -5.560 -5.060 8.472 1.00 93.00 72 ARG A O 1
ATOM 566 N N . LEU A 1 73 ? -3.321 -5.261 8.505 1.00 91.75 73 LEU A N 1
ATOM 567 C CA . LEU A 1 73 ? -3.137 -5.197 7.053 1.00 91.75 73 LEU A CA 1
ATOM 568 C C . LEU A 1 73 ? -3.346 -6.560 6.366 1.00 91.75 73 LEU A C 1
ATOM 570 O O . LEU A 1 73 ? -3.594 -6.609 5.163 1.00 91.75 73 LEU A O 1
ATOM 574 N N . GLY A 1 74 ? -3.275 -7.667 7.113 1.00 91.81 74 GLY A N 1
ATOM 575 C CA . GLY A 1 74 ? -3.357 -9.021 6.561 1.00 91.81 74 GLY A CA 1
ATOM 576 C C . GLY A 1 74 ? -2.100 -9.424 5.783 1.00 91.81 74 GLY A C 1
ATOM 577 O O . GLY A 1 74 ? -2.206 -10.100 4.767 1.00 91.81 74 GLY A O 1
ATOM 578 N N . ILE A 1 75 ? -0.924 -8.983 6.239 1.00 92.81 75 ILE A N 1
ATOM 579 C CA . ILE A 1 75 ? 0.387 -9.226 5.609 1.00 92.81 75 ILE A CA 1
ATOM 580 C C . ILE A 1 75 ? 1.275 -9.988 6.604 1.00 92.81 75 ILE A C 1
ATOM 582 O O . ILE A 1 75 ? 1.156 -9.749 7.812 1.00 92.81 75 ILE A O 1
ATOM 586 N N . PRO A 1 76 ? 2.195 -10.869 6.164 1.00 93.69 76 PRO A N 1
ATOM 587 C CA . PRO A 1 76 ? 3.155 -11.499 7.063 1.00 93.69 76 PRO A CA 1
ATOM 588 C C . PRO A 1 76 ? 3.945 -10.479 7.895 1.00 93.69 76 PRO A C 1
ATOM 590 O O . PRO A 1 76 ? 4.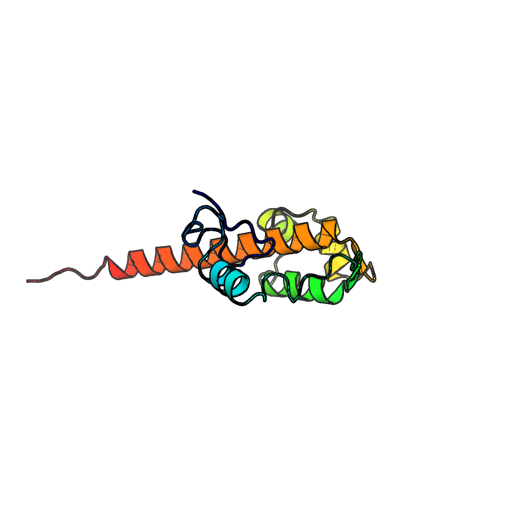478 -9.492 7.385 1.00 93.69 76 PRO A O 1
ATOM 593 N N . LYS A 1 77 ? 4.066 -10.747 9.201 1.00 94.50 77 LYS A N 1
ATOM 594 C CA . LYS A 1 77 ? 4.817 -9.891 10.137 1.00 94.50 77 LYS A CA 1
ATOM 595 C C . LYS A 1 77 ? 6.274 -9.725 9.708 1.00 94.50 77 LYS A C 1
ATOM 597 O O . LYS A 1 77 ? 6.833 -8.649 9.885 1.00 94.50 77 LYS A O 1
ATOM 602 N N . ASP A 1 78 ? 6.880 -10.771 9.155 1.00 92.56 78 ASP A N 1
ATOM 603 C CA . ASP A 1 78 ? 8.275 -10.713 8.721 1.00 92.56 78 ASP A CA 1
ATOM 604 C C . ASP A 1 78 ? 8.453 -9.775 7.523 1.00 92.56 78 ASP A C 1
ATOM 606 O O . ASP A 1 78 ? 9.394 -8.988 7.527 1.00 92.56 78 ASP A O 1
ATOM 610 N N . THR A 1 79 ? 7.503 -9.731 6.580 1.00 91.44 79 THR A N 1
ATOM 611 C CA . THR A 1 79 ? 7.495 -8.729 5.499 1.00 91.44 79 THR A CA 1
ATOM 612 C C . THR A 1 79 ? 7.511 -7.313 6.069 1.00 91.44 79 THR A C 1
ATOM 614 O O . THR A 1 79 ? 8.332 -6.495 5.668 1.00 91.44 79 THR A O 1
ATOM 617 N N . ILE A 1 80 ? 6.658 -7.026 7.058 1.00 93.81 80 ILE A N 1
ATOM 618 C CA . ILE A 1 80 ? 6.625 -5.708 7.709 1.00 93.81 80 ILE A CA 1
ATOM 619 C C . ILE A 1 80 ? 7.948 -5.401 8.405 1.00 93.81 80 ILE A C 1
ATOM 621 O O . ILE A 1 80 ? 8.488 -4.311 8.236 1.00 93.81 80 ILE A O 1
ATOM 625 N N . HIS A 1 81 ? 8.477 -6.357 9.164 1.00 93.94 81 HIS A N 1
ATOM 626 C CA . HIS A 1 81 ? 9.731 -6.197 9.887 1.00 93.94 81 HIS A CA 1
ATOM 627 C C . HIS A 1 81 ? 10.891 -5.888 8.928 1.00 93.94 81 HIS A C 1
ATOM 629 O O . HIS A 1 81 ? 11.557 -4.863 9.066 1.00 93.94 81 HIS A O 1
ATOM 635 N N . HIS A 1 82 ? 11.094 -6.717 7.904 1.00 93.56 82 HIS A N 1
ATOM 636 C CA . HIS A 1 82 ? 12.188 -6.541 6.951 1.00 93.56 82 HIS A CA 1
ATOM 63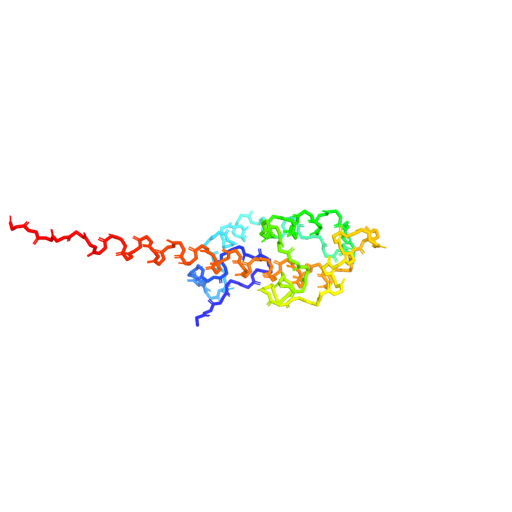7 C C . HIS A 1 82 ? 12.072 -5.245 6.142 1.00 93.56 82 HIS A C 1
ATOM 639 O O . HIS A 1 82 ? 13.089 -4.592 5.910 1.00 93.56 82 HIS A O 1
ATOM 645 N N . VAL A 1 83 ? 10.857 -4.832 5.768 1.00 93.31 83 VAL A N 1
ATOM 646 C CA . VAL A 1 83 ? 10.633 -3.566 5.057 1.00 93.31 83 VAL A CA 1
ATOM 647 C C . VAL A 1 83 ? 10.891 -2.361 5.966 1.00 93.31 83 VAL A C 1
ATOM 649 O O . VAL A 1 83 ? 11.639 -1.462 5.588 1.00 93.31 83 VAL A O 1
ATOM 652 N N . ARG A 1 84 ? 10.339 -2.336 7.189 1.00 93.31 84 ARG A N 1
ATOM 653 C CA . ARG A 1 84 ? 10.516 -1.205 8.123 1.00 93.31 84 ARG A CA 1
ATOM 654 C C . ARG A 1 84 ? 11.973 -1.013 8.535 1.00 93.31 84 ARG A C 1
ATOM 656 O O . ARG A 1 84 ? 12.446 0.121 8.620 1.00 93.31 84 ARG A O 1
ATOM 663 N N . HIS A 1 85 ? 12.681 -2.114 8.769 1.00 92.12 85 HIS A N 1
ATOM 664 C CA . HIS A 1 85 ? 14.093 -2.101 9.146 1.00 92.12 85 HIS A CA 1
ATOM 665 C C . HIS A 1 85 ? 15.048 -2.085 7.946 1.00 92.12 85 HIS A C 1
ATOM 667 O O . HIS A 1 85 ? 16.257 -2.065 8.151 1.00 92.12 85 HIS A O 1
ATOM 673 N N . ARG A 1 86 ? 14.528 -2.041 6.709 1.00 91.50 86 ARG A N 1
ATOM 674 C CA . ARG A 1 86 ? 15.316 -1.973 5.463 1.00 91.50 86 ARG A CA 1
ATOM 675 C C . ARG A 1 86 ? 16.361 -3.088 5.366 1.00 91.50 86 ARG A C 1
ATOM 677 O O . ARG A 1 86 ? 17.478 -2.882 4.908 1.00 91.50 86 ARG A O 1
ATOM 684 N N . HIS A 1 87 ? 15.992 -4.289 5.806 1.00 91.06 87 HIS A N 1
ATOM 685 C CA . HIS A 1 87 ? 16.862 -5.464 5.715 1.00 91.06 87 HIS A CA 1
ATOM 686 C C . HIS A 1 87 ? 17.073 -5.920 4.265 1.00 91.06 87 HIS A C 1
ATOM 688 O O . HIS A 1 87 ? 18.030 -6.635 3.979 1.00 91.06 87 HIS A O 1
ATOM 694 N N . TRP A 1 88 ? 16.171 -5.540 3.358 1.00 86.81 88 TRP A N 1
ATOM 695 C CA . TRP A 1 88 ? 16.265 -5.840 1.934 1.00 86.81 88 TRP A CA 1
ATOM 696 C C . TRP A 1 88 ? 16.413 -4.547 1.144 1.00 86.81 88 TRP A C 1
ATOM 698 O O . TRP A 1 88 ? 15.693 -3.605 1.451 1.00 86.81 88 TRP A O 1
ATOM 708 N N . PRO A 1 89 ? 17.268 -4.498 0.111 1.00 85.38 89 PRO A N 1
ATOM 709 C CA . PRO A 1 89 ? 17.371 -3.322 -0.749 1.00 85.38 89 PRO A CA 1
ATOM 710 C C . PRO A 1 89 ? 16.146 -3.163 -1.665 1.00 85.38 89 PRO A C 1
ATOM 712 O O . PRO A 1 89 ? 15.779 -2.051 -2.035 1.00 85.38 89 PRO A O 1
ATOM 715 N N . VAL A 1 90 ? 15.490 -4.273 -2.024 1.00 91.50 90 VAL A N 1
ATOM 716 C CA . VAL A 1 90 ? 14.345 -4.299 -2.942 1.00 91.50 90 VAL A CA 1
ATOM 717 C C . VAL A 1 90 ? 13.293 -5.324 -2.520 1.00 91.50 90 VAL A C 1
ATOM 719 O O . VAL A 1 90 ? 13.595 -6.310 -1.845 1.00 91.50 90 VAL A O 1
ATOM 722 N N . LEU A 1 91 ? 12.057 -5.116 -2.972 1.00 89.31 91 LEU A N 1
ATOM 723 C CA . LEU A 1 91 ? 10.952 -6.068 -2.902 1.00 89.31 91 LEU A CA 1
ATOM 724 C C . LEU A 1 91 ? 10.644 -6.641 -4.280 1.00 89.31 91 LEU A C 1
ATOM 726 O O . LEU A 1 91 ? 10.588 -5.909 -5.264 1.00 89.31 91 LEU A O 1
ATOM 730 N N . ARG A 1 92 ? 10.368 -7.945 -4.347 1.00 90.25 92 ARG A N 1
ATOM 731 C CA . ARG A 1 92 ? 9.827 -8.571 -5.562 1.00 90.25 92 ARG A CA 1
ATOM 732 C C . ARG A 1 92 ? 8.456 -7.982 -5.897 1.00 90.25 92 ARG A C 1
ATOM 734 O O . ARG A 1 92 ? 7.695 -7.653 -4.987 1.00 90.25 92 ARG A O 1
ATOM 741 N N . SER A 1 93 ? 8.126 -7.920 -7.186 1.00 84.62 93 SER A N 1
ATOM 742 C CA . SER A 1 93 ? 6.842 -7.390 -7.674 1.00 84.62 93 SER A CA 1
ATOM 743 C C . SER A 1 93 ? 5.624 -8.003 -6.975 1.00 84.62 93 SER A C 1
ATOM 745 O O . SER A 1 93 ? 4.762 -7.261 -6.524 1.00 84.62 93 SER A O 1
ATOM 747 N N . ALA A 1 94 ? 5.595 -9.325 -6.775 1.00 86.81 94 ALA A N 1
ATOM 748 C CA . ALA A 1 94 ? 4.492 -9.992 -6.076 1.00 86.81 94 ALA A CA 1
ATOM 749 C C . ALA A 1 94 ? 4.318 -9.486 -4.631 1.00 86.81 94 ALA A C 1
ATOM 751 O O . ALA A 1 94 ? 3.223 -9.109 -4.224 1.00 86.81 94 ALA A O 1
ATOM 752 N N . THR A 1 95 ? 5.411 -9.394 -3.866 1.00 89.75 95 THR A N 1
ATOM 753 C CA . THR A 1 95 ? 5.381 -8.885 -2.484 1.00 89.75 95 THR A CA 1
ATOM 754 C C . THR A 1 95 ? 4.995 -7.407 -2.428 1.00 89.75 95 THR A C 1
ATOM 756 O O . THR A 1 95 ? 4.299 -6.979 -1.508 1.00 89.75 95 THR A O 1
ATOM 759 N N . TRP A 1 96 ? 5.437 -6.620 -3.410 1.00 89.62 96 TRP A N 1
ATOM 760 C CA . TRP A 1 96 ? 5.036 -5.225 -3.554 1.00 89.62 96 TRP A CA 1
ATOM 761 C C . TRP A 1 96 ? 3.530 -5.090 -3.815 1.00 89.62 96 TRP A C 1
ATOM 763 O O . TRP A 1 96 ? 2.860 -4.301 -3.151 1.00 89.62 96 TRP A O 1
ATOM 773 N N . GLU A 1 97 ? 2.988 -5.868 -4.751 1.00 87.69 97 GLU A N 1
ATOM 774 C CA . GLU A 1 97 ? 1.568 -5.845 -5.107 1.00 87.69 97 GLU A CA 1
ATOM 775 C C . GLU A 1 97 ? 0.679 -6.280 -3.940 1.00 87.69 97 GLU A C 1
ATOM 777 O O . GLU A 1 97 ? -0.309 -5.605 -3.644 1.00 87.69 97 GLU A O 1
ATOM 782 N N . GLU A 1 98 ? 1.064 -7.338 -3.220 1.00 90.25 98 GLU A N 1
ATOM 783 C CA . GLU A 1 98 ? 0.377 -7.785 -2.004 1.00 90.25 98 GLU A CA 1
ATOM 784 C C . GLU A 1 98 ? 0.333 -6.684 -0.935 1.00 90.25 98 GLU A C 1
ATOM 786 O O . GLU A 1 98 ? -0.723 -6.420 -0.348 1.00 90.25 98 GLU A O 1
ATOM 791 N N . LEU A 1 99 ? 1.464 -6.008 -0.703 1.00 91.12 99 LEU A N 1
ATOM 792 C CA . LEU A 1 99 ? 1.564 -4.891 0.236 1.00 91.12 99 LEU A CA 1
ATOM 793 C C . LEU A 1 99 ? 0.685 -3.712 -0.195 1.00 91.12 99 LEU A C 1
ATOM 795 O O . LEU A 1 99 ? -0.081 -3.183 0.614 1.00 91.12 99 LEU A O 1
ATOM 799 N N . ALA A 1 100 ? 0.774 -3.312 -1.463 1.00 88.50 100 ALA A N 1
ATOM 800 C CA . ALA A 1 100 ? 0.015 -2.194 -2.007 1.00 88.50 100 ALA A CA 1
ATOM 801 C C . ALA A 1 100 ? -1.499 -2.458 -1.951 1.00 88.50 100 ALA A C 1
ATOM 803 O O . ALA A 1 100 ? -2.266 -1.577 -1.562 1.00 88.50 100 ALA A O 1
ATOM 804 N N . GLU A 1 101 ? -1.946 -3.675 -2.281 1.00 87.44 101 GLU A N 1
ATOM 805 C CA . GLU A 1 101 ? -3.360 -4.043 -2.182 1.00 87.44 101 GLU A CA 1
ATOM 806 C C . GLU A 1 101 ? -3.836 -4.054 -0.723 1.00 87.44 101 GLU A C 1
ATOM 808 O O . GLU A 1 101 ? -4.916 -3.546 -0.420 1.00 87.44 101 GLU A O 1
ATOM 813 N N . ALA A 1 102 ? -3.038 -4.589 0.201 1.00 90.25 102 ALA A N 1
ATOM 814 C CA . ALA A 1 102 ? -3.370 -4.617 1.621 1.00 90.25 102 ALA A CA 1
ATOM 815 C C . ALA A 1 102 ? -3.523 -3.218 2.232 1.00 90.25 102 ALA A C 1
ATOM 817 O O . ALA A 1 102 ? -4.487 -2.962 2.960 1.00 90.25 102 ALA A O 1
ATOM 818 N N . ILE A 1 103 ? -2.621 -2.300 1.894 1.00 90.31 103 ILE A N 1
ATOM 819 C CA . ILE A 1 103 ? -2.689 -0.905 2.337 1.00 90.31 103 ILE A CA 1
ATOM 820 C C . ILE A 1 103 ? -3.914 -0.210 1.748 1.00 90.31 103 ILE A C 1
ATOM 822 O O . ILE A 1 103 ? -4.687 0.405 2.481 1.00 90.31 103 ILE A O 1
ATOM 826 N N . ALA A 1 104 ? -4.165 -0.389 0.453 1.00 86.81 104 ALA A N 1
ATOM 827 C CA . ALA A 1 104 ? -5.338 0.171 -0.202 1.00 86.81 104 ALA A CA 1
ATOM 828 C C . ALA A 1 104 ? -6.658 -0.330 0.422 1.00 86.81 104 ALA A C 1
ATOM 830 O O . ALA A 1 104 ? -7.599 0.446 0.612 1.00 86.81 104 ALA A O 1
ATOM 831 N N . ARG A 1 105 ? -6.723 -1.610 0.825 1.00 86.31 105 ARG A N 1
ATOM 832 C CA . ARG A 1 105 ? -7.862 -2.157 1.584 1.00 86.31 105 ARG A CA 1
ATOM 833 C C . ARG A 1 105 ? -8.030 -1.480 2.946 1.00 86.31 105 ARG A C 1
ATOM 835 O O . ARG A 1 105 ? -9.158 -1.151 3.313 1.00 86.31 105 ARG A O 1
ATOM 842 N N . ALA A 1 106 ? -6.943 -1.274 3.688 1.00 86.62 106 ALA A N 1
ATOM 843 C CA . ALA A 1 106 ? -6.985 -0.638 5.005 1.00 86.62 106 ALA A CA 1
ATOM 844 C C . ALA A 1 106 ? -7.434 0.831 4.924 1.00 86.62 106 ALA A C 1
ATOM 846 O O . ALA A 1 106 ? -8.300 1.255 5.692 1.00 86.62 106 ALA A O 1
ATOM 847 N N . GLN A 1 107 ? -6.916 1.578 3.948 1.00 86.50 107 GLN A N 1
ATOM 848 C CA . GLN A 1 107 ? -7.306 2.964 3.686 1.00 86.50 107 GLN A CA 1
ATOM 849 C C . GLN A 1 107 ? -8.788 3.083 3.356 1.00 86.50 107 GLN A C 1
ATOM 851 O O . GLN A 1 107 ? -9.478 3.944 3.898 1.00 86.50 107 GLN A O 1
ATOM 856 N N . HIS A 1 108 ? -9.291 2.184 2.514 1.00 82.62 108 HIS A N 1
ATOM 857 C CA . HIS A 1 108 ? -10.708 2.137 2.200 1.00 82.62 108 HIS A CA 1
ATOM 858 C C . HIS A 1 108 ? -11.568 1.837 3.428 1.00 82.62 108 HIS A C 1
ATOM 860 O O . HIS A 1 108 ? -12.583 2.494 3.626 1.00 82.62 108 HIS A O 1
ATOM 866 N N . ALA A 1 109 ? -11.177 0.864 4.258 1.00 83.62 109 ALA A N 1
ATOM 867 C CA . ALA A 1 109 ? -11.920 0.536 5.473 1.00 83.62 109 ALA A CA 1
ATOM 868 C C . ALA A 1 109 ? -12.011 1.738 6.429 1.00 83.62 109 ALA A C 1
ATOM 870 O O . ALA A 1 109 ? -13.071 1.979 6.998 1.00 83.62 109 ALA A O 1
ATOM 871 N N . ARG A 1 110 ? -10.929 2.520 6.555 1.00 83.19 110 ARG A N 1
ATOM 872 C CA . ARG A 1 110 ? -10.933 3.775 7.320 1.00 83.19 110 ARG A CA 1
ATOM 873 C C . ARG A 1 110 ? -11.881 4.808 6.706 1.00 83.19 110 ARG A C 1
ATOM 875 O O . ARG A 1 110 ? -12.750 5.301 7.406 1.00 83.19 110 ARG A O 1
ATOM 882 N N . LEU A 1 111 ? -11.753 5.079 5.405 1.00 81.94 111 LEU A N 1
ATOM 883 C CA . LEU A 1 111 ? -12.611 6.045 4.707 1.00 81.94 111 LEU A CA 1
ATOM 884 C C . LEU A 1 111 ? -14.098 5.682 4.799 1.00 81.94 111 LEU A C 1
ATOM 886 O O . LEU A 1 111 ? -14.930 6.567 4.952 1.00 81.94 111 LEU A O 1
ATOM 890 N N . GLN A 1 112 ? -14.432 4.393 4.703 1.00 79.00 112 GLN A N 1
ATOM 891 C CA . GLN A 1 112 ? -15.808 3.932 4.851 1.00 79.00 112 GLN A CA 1
ATOM 892 C C . GLN A 1 112 ? -16.322 4.180 6.270 1.00 79.00 112 GLN A C 1
ATOM 894 O O . GLN A 1 112 ? -17.412 4.713 6.418 1.00 79.00 112 GLN A O 1
ATOM 899 N N . ALA A 1 113 ? -15.525 3.870 7.296 1.00 81.00 113 ALA A N 1
ATOM 900 C CA . ALA A 1 113 ? -15.898 4.158 8.677 1.00 81.00 113 ALA A CA 1
ATOM 901 C C . ALA A 1 113 ? -16.113 5.664 8.913 1.00 81.00 113 ALA A C 1
ATOM 903 O O . ALA A 1 113 ? -17.064 6.038 9.591 1.00 81.00 113 ALA A O 1
ATOM 904 N N . ASP A 1 114 ? -15.281 6.525 8.320 1.00 79.62 114 ASP A N 1
ATOM 905 C CA . ASP A 1 114 ? -15.441 7.983 8.407 1.00 79.62 114 ASP A CA 1
ATOM 906 C C . ASP A 1 114 ? -16.747 8.455 7.735 1.00 79.62 114 ASP A C 1
ATOM 908 O O . ASP A 1 114 ? -17.443 9.318 8.270 1.00 79.62 114 ASP A O 1
ATOM 912 N N . ILE A 1 115 ? -17.108 7.870 6.585 1.00 76.25 115 ILE A N 1
ATOM 913 C CA . ILE A 1 115 ? -18.378 8.142 5.890 1.00 76.25 115 ILE A CA 1
ATOM 914 C C . ILE A 1 115 ? -19.567 7.674 6.730 1.00 76.25 115 ILE A C 1
ATOM 916 O O . ILE A 1 115 ? -20.518 8.432 6.898 1.00 76.25 115 ILE A O 1
ATOM 920 N N . ASP A 1 116 ? -19.511 6.456 7.267 1.00 77.50 116 ASP A N 1
ATOM 921 C CA . ASP A 1 116 ? -20.593 5.875 8.066 1.00 77.50 116 ASP A CA 1
ATOM 922 C C . ASP A 1 116 ? -20.826 6.696 9.349 1.00 77.50 116 ASP A C 1
ATOM 924 O O . ASP A 1 116 ? -21.967 6.959 9.726 1.00 77.50 116 ASP A O 1
ATOM 928 N N . LEU A 1 117 ? -19.750 7.181 9.982 1.00 73.94 117 LEU A N 1
ATOM 929 C CA . LEU A 1 117 ? -19.826 8.109 11.115 1.00 73.94 117 LEU A CA 1
ATOM 930 C C . LEU A 1 117 ? -20.423 9.463 10.709 1.00 73.94 117 LEU A C 1
ATOM 932 O O . LEU A 1 117 ? -21.274 9.992 11.420 1.00 73.94 117 LEU A O 1
ATOM 936 N N . GLY A 1 118 ? -20.011 10.022 9.567 1.00 70.69 118 GLY A N 1
ATOM 937 C CA . GLY A 1 118 ? -20.568 11.271 9.043 1.00 70.69 118 GLY A CA 1
ATOM 938 C C . GLY A 1 118 ? -22.059 11.168 8.703 1.00 70.69 118 GLY A C 1
ATOM 939 O O . GLY A 1 118 ? -22.817 12.095 8.984 1.00 70.69 118 GLY A O 1
ATOM 940 N N . ALA A 1 119 ? -22.494 10.028 8.160 1.00 67.31 119 ALA A N 1
ATOM 941 C CA . ALA A 1 119 ? -23.898 9.738 7.880 1.00 67.31 119 ALA A CA 1
ATOM 942 C C . ALA A 1 119 ? -24.725 9.625 9.172 1.00 67.31 119 ALA A C 1
ATOM 944 O O . ALA A 1 119 ? -25.771 10.260 9.283 1.00 67.31 119 ALA A O 1
ATOM 945 N N . ALA A 1 120 ? -24.207 8.921 10.185 1.00 62.47 120 ALA A N 1
ATOM 946 C CA . ALA A 1 120 ? -24.870 8.776 11.482 1.00 62.47 120 ALA A CA 1
ATOM 947 C C . ALA A 1 120 ? -25.040 10.112 12.234 1.00 62.47 120 ALA A C 1
ATOM 949 O O . ALA A 1 120 ? -26.007 10.289 12.976 1.00 62.47 120 ALA A O 1
ATOM 950 N N . VAL A 1 121 ? -24.118 11.064 12.046 1.00 59.00 121 VAL A N 1
ATOM 951 C CA . VAL A 1 121 ? -24.229 12.425 12.604 1.00 59.00 121 VAL A CA 1
ATOM 952 C C . VAL A 1 121 ? -25.231 13.277 11.810 1.00 59.00 121 VAL A C 1
ATOM 954 O O . VAL A 1 121 ? -25.948 14.081 12.402 1.00 59.00 121 VAL A O 1
ATOM 957 N N . GLY A 1 122 ? -25.334 13.079 10.492 1.00 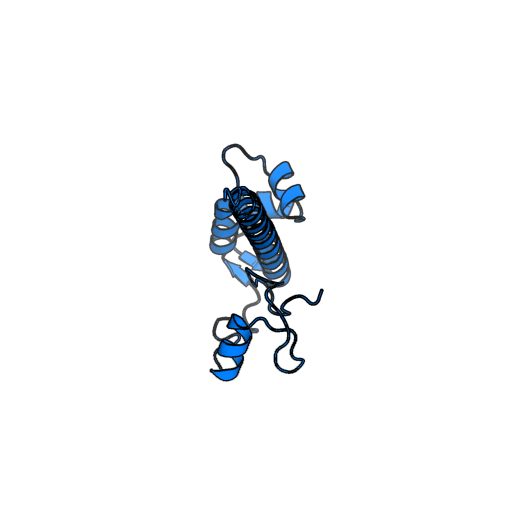54.97 122 GLY A N 1
ATOM 958 C CA . GLY A 1 122 ? -26.304 13.768 9.630 1.00 54.97 122 GLY A CA 1
ATOM 959 C C . GLY A 1 122 ? -27.768 13.365 9.860 1.00 54.97 122 GLY A C 1
ATOM 960 O O . GLY A 1 122 ? -28.661 14.171 9.615 1.00 54.97 122 GLY A O 1
ATOM 961 N N . GLU A 1 123 ? -28.028 12.162 10.379 1.00 52.97 123 GLU A N 1
ATOM 962 C CA . GLU A 1 123 ? -29.378 11.684 10.734 1.00 52.97 123 GLU A CA 1
ATOM 963 C C . GLU A 1 123 ? -29.884 12.182 12.105 1.00 52.97 123 GLU A C 1
ATOM 965 O O . GLU A 1 123 ? -31.049 11.978 12.443 1.00 52.97 123 GLU A O 1
ATOM 970 N N . GLN A 1 124 ? -29.057 12.887 12.889 1.00 50.53 124 GLN A N 1
ATOM 971 C CA . GLN A 1 124 ? -29.444 13.491 14.175 1.00 50.53 124 GLN A CA 1
ATOM 972 C C . GLN A 1 124 ? -29.759 14.991 14.060 1.00 50.53 124 GLN A C 1
ATOM 974 O O . GLN A 1 124 ? -29.434 15.774 14.950 1.00 50.53 124 GLN A O 1
ATOM 979 N N . MET A 1 125 ? -30.421 15.420 12.985 1.00 39.16 125 MET A N 1
ATOM 980 C CA . MET A 1 125 ? -31.197 16.660 13.034 1.00 39.16 125 MET A CA 1
ATOM 981 C C . MET A 1 125 ? -32.670 16.294 13.220 1.00 39.16 125 MET A C 1
ATOM 983 O O . MET A 1 125 ? -33.288 15.806 12.272 1.00 39.16 125 MET A O 1
ATOM 987 N N . PRO A 1 126 ? -33.263 16.505 14.412 1.00 48.28 126 PRO A N 1
ATOM 988 C CA . PRO A 1 126 ? -34.705 16.427 14.534 1.00 48.28 126 PRO A CA 1
ATOM 989 C C . PRO A 1 126 ? -35.299 17.487 13.607 1.00 48.28 126 PRO A C 1
ATOM 991 O O . PRO A 1 126 ? -35.031 18.681 13.751 1.00 48.28 126 PRO A O 1
ATOM 994 N N . LEU A 1 127 ? -36.099 17.029 12.646 1.00 56.19 127 LEU A N 1
ATOM 995 C CA . LEU A 1 127 ? -37.106 17.852 11.993 1.00 56.19 127 LEU A CA 1
ATOM 996 C C . LEU A 1 127 ? -38.093 18.277 13.090 1.00 56.19 127 LEU A C 1
ATOM 998 O O . LEU A 1 127 ? -39.076 17.590 13.358 1.00 56.19 127 LEU A O 1
ATOM 1002 N N . TRP A 1 128 ? -37.765 19.347 13.808 1.00 45.91 128 TRP A N 1
ATOM 1003 C CA . TRP A 1 128 ? -38.721 20.069 14.639 1.00 45.91 128 TRP A CA 1
ATOM 1004 C C . TRP A 1 128 ? -39.389 21.171 13.802 1.00 45.91 128 TRP A C 1
ATOM 1006 O O . TRP A 1 128 ? -38.805 21.613 12.813 1.00 45.91 128 TRP A O 1
ATOM 1016 N N . PRO A 1 129 ? -40.633 21.522 14.161 1.00 53.66 129 PRO A N 1
ATOM 1017 C CA . PRO A 1 129 ? -41.807 21.492 13.285 1.00 53.66 129 PRO A CA 1
ATOM 1018 C C . PRO A 1 129 ? -41.949 22.683 12.335 1.00 53.66 129 PRO A C 1
ATOM 1020 O O . PRO A 1 129 ? -41.412 23.770 12.642 1.00 53.66 129 PRO A O 1
#

Sequence (129 aa):
MPKCLRVGCPRPRAAPDHEGLGLCLGHYRQLHAGTIGADHNPRVREYPVEAAAHLIETERRPGERDRALARRLGIPKDTIHHVRHRHWPVLRSATWEELAEAIARAQHARLQADIDLGAAVGEQMPLWP